Protein AF-A0A673IHE5-F1 (afdb_monomer_lite)

InterPro domains:
  IPR050757 Collagen-modifying Glycosyltransferase 25 [PTHR10730] (63-164)
  IPR057589 PLOD1-3-like, GT domain [PF25342] (32-164)

Structure (mmCIF, N/CA/C/O backbone):
data_AF-A0A673IHE5-F1
#
_entry.id   AF-A0A673IHE5-F1
#
loop_
_atom_site.group_PDB
_atom_site.id
_atom_site.type_symbol
_atom_site.label_atom_id
_atom_site.label_alt_id
_atom_site.label_comp_id
_atom_site.label_asym_id
_atom_site.label_entity_id
_atom_site.label_seq_id
_atom_site.pdbx_PDB_ins_code
_atom_site.Cartn_x
_atom_site.Cartn_y
_atom_site.Cartn_z
_atom_site.occupancy
_atom_site.B_iso_or_equiv
_atom_site.auth_seq_id
_atom_site.auth_comp_id
_atom_site.auth_asym_id
_atom_site.auth_atom_id
_atom_site.pdbx_PDB_model_num
ATOM 1 N N . MET A 1 1 ? -56.463 -24.033 9.381 1.00 49.97 1 MET A N 1
ATOM 2 C CA . MET A 1 1 ? -55.101 -24.497 9.048 1.00 49.97 1 MET A CA 1
ATOM 3 C C . MET A 1 1 ? -54.270 -23.258 8.805 1.00 49.97 1 MET A C 1
ATOM 5 O O . MET A 1 1 ? -54.412 -22.644 7.757 1.00 49.97 1 MET A O 1
ATOM 9 N N . GLU A 1 2 ? -53.521 -22.816 9.809 1.00 57.91 2 GLU A N 1
ATOM 10 C CA . GLU A 1 2 ? -52.643 -21.655 9.659 1.00 57.91 2 GLU A CA 1
ATOM 11 C C . GLU A 1 2 ? -51.444 -22.048 8.798 1.00 57.91 2 GLU A C 1
ATOM 13 O O . GLU A 1 2 ? -50.848 -23.104 9.009 1.00 57.91 2 GLU A O 1
ATOM 18 N N . HIS A 1 3 ? -51.146 -21.250 7.771 1.00 62.56 3 HIS A N 1
ATOM 19 C CA . HIS A 1 3 ? -50.097 -21.559 6.807 1.00 62.56 3 HIS A CA 1
ATOM 20 C C . HIS A 1 3 ? -48.713 -21.320 7.441 1.00 62.56 3 HIS A C 1
ATOM 22 O O . HIS A 1 3 ? -48.328 -20.163 7.630 1.00 62.56 3 HIS A O 1
ATOM 28 N N . PRO A 1 4 ? -47.920 -22.376 7.711 1.00 68.94 4 PRO A N 1
ATOM 29 C CA . PRO A 1 4 ? -46.638 -22.257 8.417 1.00 68.94 4 PRO A CA 1
ATOM 30 C C . PRO A 1 4 ? -45.617 -21.381 7.672 1.00 68.94 4 PRO A C 1
ATOM 32 O O . PRO A 1 4 ? -44.725 -20.798 8.281 1.00 68.94 4 PRO A O 1
ATOM 35 N N . TRP A 1 5 ? -45.780 -21.216 6.358 1.00 62.69 5 TRP A N 1
ATOM 36 C CA . TRP A 1 5 ? -44.930 -20.393 5.496 1.00 62.69 5 TRP A CA 1
ATOM 37 C C . TRP A 1 5 ? -44.886 -18.910 5.888 1.00 62.69 5 TRP A C 1
ATOM 39 O O . TRP A 1 5 ? -43.821 -18.300 5.815 1.00 62.69 5 TRP A O 1
ATOM 49 N N . CYS A 1 6 ? -45.999 -18.335 6.358 1.00 69.31 6 CYS A N 1
ATOM 50 C CA . CYS A 1 6 ? -46.023 -16.942 6.816 1.00 69.31 6 CYS A CA 1
ATOM 51 C C . CYS A 1 6 ? -45.184 -16.747 8.085 1.00 69.31 6 CYS A C 1
ATOM 53 O O . CYS A 1 6 ? -44.519 -15.725 8.231 1.00 69.31 6 CYS A O 1
ATOM 55 N N . PHE A 1 7 ? -45.160 -17.747 8.969 1.00 74.56 7 PHE A N 1
ATOM 56 C CA . PHE A 1 7 ? -44.382 -17.710 10.204 1.00 74.56 7 PHE A CA 1
ATOM 57 C C . PHE A 1 7 ? -42.872 -17.791 9.924 1.00 74.56 7 PHE A C 1
ATOM 59 O O . PHE A 1 7 ? -42.100 -16.995 10.454 1.00 74.56 7 PHE A O 1
ATOM 66 N N . TYR A 1 8 ? -42.446 -18.673 9.012 1.00 76.00 8 TYR A N 1
ATOM 67 C CA . TYR A 1 8 ? -41.040 -18.760 8.593 1.00 76.00 8 TYR A CA 1
ATOM 68 C C . TYR A 1 8 ? -40.560 -17.507 7.849 1.00 76.00 8 TYR A C 1
ATOM 70 O O . TYR A 1 8 ? -39.446 -17.042 8.092 1.00 76.00 8 TYR A O 1
ATOM 78 N N . ALA A 1 9 ? -41.397 -16.927 6.983 1.00 76.81 9 ALA A N 1
ATOM 79 C CA . ALA A 1 9 ? -41.071 -15.685 6.283 1.00 76.81 9 ALA A CA 1
ATOM 80 C C . ALA A 1 9 ? -40.894 -14.507 7.257 1.00 76.81 9 ALA A C 1
ATOM 82 O O . ALA A 1 9 ? -39.957 -13.722 7.099 1.00 76.81 9 ALA A O 1
ATOM 83 N N . LEU A 1 10 ? -41.742 -14.424 8.292 1.00 80.50 10 LEU A N 1
ATOM 84 C CA . LEU A 1 10 ? -41.657 -13.414 9.348 1.00 80.50 10 LEU A CA 1
ATOM 85 C C . LEU A 1 10 ? -40.380 -13.575 10.189 1.00 80.50 10 LEU A C 1
ATOM 87 O O . LEU A 1 10 ? -39.699 -12.593 10.473 1.00 80.50 10 LEU A O 1
ATOM 91 N N . ILE A 1 11 ? -40.013 -14.811 10.544 1.00 82.81 11 ILE A N 1
ATOM 92 C CA . ILE A 1 11 ? -38.771 -15.093 11.282 1.00 82.81 11 ILE A CA 1
ATOM 93 C C . ILE A 1 11 ? -37.542 -14.701 10.455 1.00 82.81 11 ILE A C 1
ATOM 95 O O . ILE A 1 11 ? -36.637 -14.061 10.984 1.00 82.81 11 ILE A O 1
ATOM 99 N N . LEU A 1 12 ? -37.508 -15.032 9.160 1.00 79.06 12 LEU A N 1
ATOM 100 C CA . LEU A 1 12 ? -36.389 -14.676 8.281 1.00 79.06 12 LEU A CA 1
ATOM 101 C C . LEU A 1 12 ? -36.244 -13.158 8.110 1.00 79.06 12 LEU A C 1
ATOM 103 O O . LEU A 1 12 ? -35.129 -12.638 8.174 1.00 79.06 12 LEU A O 1
ATOM 107 N N . THR A 1 13 ? -37.357 -12.434 7.951 1.00 79.44 13 THR A N 1
ATOM 108 C CA . THR A 1 13 ? -37.328 -10.964 7.880 1.00 79.44 13 THR A CA 1
ATOM 109 C C . THR A 1 13 ? -36.878 -10.354 9.202 1.00 79.44 13 THR A C 1
ATOM 111 O O . THR A 1 13 ? -35.971 -9.525 9.192 1.00 79.44 13 THR A O 1
ATOM 114 N N . LEU A 1 14 ? -37.395 -10.817 10.343 1.00 79.00 14 LEU A N 1
ATOM 115 C CA . LEU A 1 14 ? -36.945 -10.371 11.666 1.00 79.00 14 LEU A CA 1
ATOM 116 C C . LEU A 1 14 ? -35.451 -10.644 11.891 1.00 79.00 14 LEU A C 1
ATOM 118 O O . LEU A 1 14 ? -34.737 -9.750 12.338 1.00 79.00 14 LEU A O 1
ATOM 122 N N . MET A 1 15 ? -34.944 -11.823 11.517 1.00 78.25 15 MET A N 1
ATOM 123 C CA . MET A 1 15 ? -33.514 -12.137 11.610 1.00 78.25 15 MET A CA 1
ATOM 124 C C . MET A 1 15 ? -32.659 -11.223 10.727 1.00 78.25 15 MET A C 1
ATOM 126 O O . MET A 1 15 ? -31.603 -10.772 11.172 1.00 78.25 15 MET A O 1
ATOM 130 N N . SER A 1 16 ? -33.113 -10.914 9.508 1.00 72.31 16 SER A N 1
ATOM 131 C CA . SER A 1 16 ? -32.411 -9.990 8.608 1.00 72.31 16 SER A CA 1
ATOM 132 C C . SER A 1 16 ? -32.415 -8.549 9.129 1.00 72.31 16 SER A C 1
ATOM 134 O O . SER A 1 16 ? -31.377 -7.891 9.095 1.00 72.31 16 SER A O 1
ATOM 136 N N . CYS A 1 17 ? -33.529 -8.090 9.708 1.00 70.56 17 CYS A N 1
ATOM 137 C CA . CYS A 1 17 ? -33.632 -6.782 10.348 1.00 70.56 17 CYS A CA 1
ATOM 138 C C . CYS A 1 17 ? -32.714 -6.691 11.569 1.00 70.56 17 CYS A C 1
ATOM 140 O O . CYS A 1 17 ? -32.004 -5.705 11.715 1.00 70.56 17 CYS A O 1
ATOM 142 N N . VAL A 1 18 ? -32.654 -7.734 12.403 1.00 75.12 18 VAL A N 1
ATOM 143 C CA . VAL A 1 18 ? -31.748 -7.788 13.562 1.00 75.12 18 VAL A CA 1
ATOM 144 C C . VAL A 1 18 ? -30.281 -7.774 13.121 1.00 75.12 18 VAL A C 1
ATOM 146 O O . VAL A 1 18 ? -29.489 -7.029 13.693 1.00 75.12 18 VAL A O 1
ATOM 149 N N . HIS A 1 19 ? -29.909 -8.520 12.073 1.00 62.56 19 HIS A N 1
ATOM 150 C CA . HIS A 1 19 ? -28.549 -8.475 11.516 1.00 62.56 19 HIS A CA 1
ATOM 151 C C . HIS A 1 19 ? -28.208 -7.100 10.930 1.00 62.56 19 HIS A C 1
ATOM 153 O O . HIS A 1 19 ? -27.089 -6.616 11.108 1.00 62.56 19 HIS A O 1
ATOM 159 N N . TYR A 1 20 ? -29.163 -6.457 10.256 1.00 65.44 20 TYR A N 1
ATOM 160 C CA . TYR A 1 20 ? -28.995 -5.119 9.699 1.00 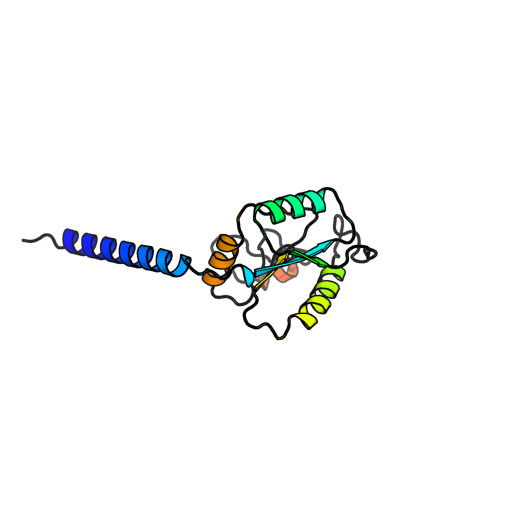65.44 20 TYR A CA 1
ATOM 161 C C . TYR A 1 20 ? -28.857 -4.062 10.804 1.00 65.44 20 TYR A C 1
ATOM 163 O O . TYR A 1 20 ? -27.909 -3.280 10.783 1.00 65.44 20 TYR A O 1
ATOM 171 N N . SER A 1 21 ? -29.706 -4.096 11.832 1.00 63.72 21 SER A N 1
ATOM 172 C CA . SER A 1 21 ? -29.608 -3.218 13.003 1.00 63.72 21 SER A CA 1
ATOM 173 C C . SER A 1 21 ? -28.293 -3.410 13.763 1.00 63.72 21 SER A C 1
ATOM 175 O O . SER A 1 21 ? -27.618 -2.424 14.042 1.00 63.72 21 SER A O 1
ATOM 177 N N . GLN A 1 22 ? -27.851 -4.654 13.993 1.00 61.25 22 GLN A N 1
ATOM 178 C CA . GLN A 1 22 ? -26.529 -4.930 14.574 1.00 61.25 22 GLN A CA 1
ATOM 179 C C . GLN A 1 22 ? -25.380 -4.443 13.679 1.00 61.25 22 GLN A C 1
ATOM 181 O O . GLN A 1 22 ? -24.332 -4.034 14.175 1.00 61.25 22 GLN A O 1
ATOM 186 N N . SER A 1 23 ? -25.543 -4.482 12.353 1.00 61.56 23 SER A N 1
ATOM 187 C CA . SER A 1 23 ? -24.546 -3.937 11.427 1.00 61.56 23 SER A CA 1
ATOM 188 C C . SER A 1 23 ? -24.454 -2.412 11.496 1.00 61.56 23 SER A C 1
ATOM 190 O O . SER A 1 23 ? -23.344 -1.895 11.439 1.00 61.56 23 SER A O 1
ATOM 192 N N . ILE A 1 24 ? -25.580 -1.716 11.691 1.00 59.97 24 ILE A N 1
ATOM 193 C CA . ILE A 1 24 ? -25.632 -0.259 11.870 1.00 59.97 24 ILE A CA 1
ATOM 194 C C . ILE A 1 24 ? -25.060 0.149 13.231 1.00 59.97 24 ILE A C 1
ATOM 196 O O . ILE A 1 24 ? -24.312 1.120 13.300 1.00 59.97 24 ILE A O 1
ATOM 200 N N . GLU A 1 25 ? -25.361 -0.586 14.305 1.00 59.53 25 GLU A N 1
ATOM 201 C CA . GLU A 1 25 ? -24.808 -0.300 15.637 1.00 59.53 25 GLU A CA 1
ATOM 202 C C . GLU A 1 25 ? -23.292 -0.502 15.696 1.00 59.53 25 GLU A C 1
ATOM 204 O O . GLU A 1 25 ? -22.596 0.344 16.248 1.00 59.53 25 GLU A O 1
ATOM 209 N N . ARG A 1 26 ? -22.751 -1.539 15.039 1.00 58.47 26 ARG A N 1
ATOM 210 C CA . ARG A 1 26 ? -21.292 -1.695 14.881 1.00 58.47 26 ARG A CA 1
ATOM 211 C C . ARG A 1 26 ? -20.637 -0.563 14.084 1.00 58.47 26 ARG A C 1
ATOM 213 O O . ARG A 1 26 ? -19.428 -0.395 14.175 1.00 58.47 26 ARG A O 1
ATOM 220 N N . ASN A 1 27 ? -21.405 0.177 13.285 1.00 55.44 27 ASN A N 1
ATOM 221 C CA . ASN A 1 27 ? -20.878 1.183 12.368 1.00 55.44 27 ASN A CA 1
ATOM 222 C C . ASN A 1 27 ? -20.704 2.570 13.003 1.00 55.44 27 ASN A C 1
ATOM 224 O O . ASN A 1 27 ? -20.209 3.469 12.335 1.00 55.44 27 ASN A O 1
ATOM 228 N N . LYS A 1 28 ? -21.126 2.780 14.257 1.00 57.25 28 LYS A N 1
ATOM 229 C CA . LYS A 1 28 ? -21.085 4.117 14.871 1.00 57.25 28 LYS A CA 1
ATOM 230 C C . LYS A 1 28 ? -19.721 4.537 15.421 1.00 57.25 28 LYS A C 1
ATOM 232 O O . LYS A 1 28 ? -19.505 5.736 15.520 1.00 57.25 28 LYS A O 1
ATOM 237 N N . ASP A 1 29 ? -18.802 3.602 15.663 1.00 70.00 29 ASP A N 1
ATOM 238 C CA . ASP A 1 29 ? -17.503 3.889 16.289 1.00 70.00 29 ASP A CA 1
ATOM 239 C C . ASP A 1 29 ? -16.354 3.104 15.626 1.00 70.00 29 ASP A C 1
ATOM 241 O O . ASP A 1 29 ? -15.594 2.412 16.300 1.00 70.00 29 ASP A O 1
ATOM 245 N N . ILE A 1 30 ? -16.230 3.139 14.292 1.00 78.94 30 ILE A N 1
ATOM 246 C CA . ILE A 1 30 ? -15.034 2.585 13.633 1.00 78.94 30 ILE A CA 1
ATOM 247 C C . ILE A 1 30 ? -13.883 3.578 13.855 1.00 78.94 30 ILE A C 1
ATOM 249 O O . ILE A 1 30 ? -13.954 4.684 13.310 1.00 78.94 30 ILE A O 1
ATOM 253 N N . PRO A 1 31 ? -12.826 3.222 14.615 1.00 85.50 31 PRO A N 1
ATOM 254 C CA . PRO A 1 31 ? -11.798 4.171 15.026 1.00 85.50 31 PRO A CA 1
ATOM 255 C C . PRO A 1 31 ? -10.824 4.429 13.872 1.00 85.50 31 PRO A C 1
ATOM 257 O O . PRO A 1 31 ? -9.710 3.917 13.848 1.00 85.50 31 PRO A O 1
ATOM 260 N N . THR A 1 32 ? -11.255 5.166 12.846 1.00 88.81 32 THR A N 1
ATOM 261 C CA . THR A 1 32 ? -10.460 5.423 11.629 1.00 88.81 32 THR A CA 1
ATOM 262 C C . THR A 1 32 ? -9.116 6.106 11.901 1.00 88.81 32 THR A C 1
ATOM 264 O O . THR A 1 32 ? -8.205 5.995 11.087 1.00 88.81 32 THR A O 1
ATOM 267 N N . GLU A 1 33 ? -8.944 6.738 13.062 1.00 91.38 33 GLU A N 1
ATOM 268 C CA . GLU A 1 33 ? -7.668 7.238 13.575 1.00 91.38 33 GLU A CA 1
ATOM 269 C C . GLU A 1 33 ? -6.633 6.132 13.851 1.00 91.38 33 GLU A C 1
ATOM 271 O O . GLU A 1 33 ? -5.438 6.412 13.917 1.00 91.38 33 GLU A O 1
ATOM 276 N N . LYS A 1 34 ? -7.081 4.876 13.969 1.00 94.62 34 LYS A N 1
ATOM 277 C CA . LYS A 1 34 ? -6.254 3.666 14.078 1.00 94.62 34 LYS A CA 1
ATOM 278 C C . LYS A 1 34 ? -5.880 3.068 12.722 1.00 94.62 34 LYS A C 1
ATOM 280 O O . LYS A 1 34 ? -5.262 2.010 12.688 1.00 94.62 34 LYS A O 1
ATOM 285 N N . LEU A 1 35 ? -6.221 3.723 11.611 1.00 97.19 35 LEU A N 1
ATOM 286 C CA . LEU A 1 35 ? -5.753 3.351 10.279 1.00 97.19 35 LEU A CA 1
ATOM 287 C C . LEU A 1 35 ? -4.640 4.304 9.827 1.00 97.19 35 LEU A C 1
ATOM 289 O O . LEU A 1 35 ? -4.872 5.495 9.616 1.00 97.19 35 LEU A O 1
ATOM 293 N N . LEU A 1 36 ? -3.441 3.765 9.616 1.00 98.19 36 LEU A N 1
ATOM 294 C CA . LEU A 1 36 ? -2.312 4.488 9.034 1.00 98.19 36 LEU A CA 1
ATOM 295 C C . LEU A 1 36 ? -1.987 3.925 7.652 1.00 98.19 36 LEU A C 1
ATOM 297 O O . LEU A 1 36 ? -1.739 2.731 7.492 1.00 98.19 36 LEU A O 1
ATOM 301 N N . VAL A 1 37 ? -1.931 4.804 6.656 1.00 98.69 37 VAL A N 1
ATOM 302 C CA . VAL A 1 37 ? -1.454 4.455 5.320 1.00 98.69 37 VAL A CA 1
ATOM 303 C C . VAL A 1 37 ? 0.052 4.661 5.263 1.00 98.69 37 VAL A C 1
ATOM 305 O O . VAL A 1 37 ? 0.547 5.759 5.520 1.00 98.69 37 VAL A O 1
ATOM 308 N N . LEU A 1 38 ? 0.782 3.617 4.884 1.00 98.81 38 LEU A N 1
ATOM 309 C CA . LEU A 1 38 ? 2.196 3.695 4.544 1.00 98.81 38 LEU A CA 1
ATOM 310 C C . LEU A 1 38 ? 2.359 3.564 3.036 1.00 98.81 38 LEU A C 1
ATOM 312 O O . LEU A 1 38 ? 1.782 2.686 2.400 1.00 98.81 38 LEU A O 1
ATOM 316 N N . THR A 1 39 ? 3.184 4.427 2.463 1.00 98.81 39 THR A N 1
ATOM 317 C CA . THR A 1 39 ? 3.535 4.357 1.048 1.00 98.81 39 THR A CA 1
ATOM 318 C C . THR A 1 39 ? 4.995 4.728 0.849 1.00 98.81 39 THR A C 1
ATOM 320 O O . THR A 1 39 ? 5.592 5.389 1.698 1.00 98.81 39 THR A O 1
ATOM 323 N N . VAL A 1 40 ? 5.583 4.318 -0.270 1.00 98.69 40 VAL A N 1
ATOM 324 C CA . VAL A 1 40 ? 6.945 4.706 -0.648 1.00 98.69 40 VAL A CA 1
ATOM 325 C C . VAL A 1 40 ? 6.875 5.629 -1.854 1.00 98.69 40 VAL A C 1
ATOM 327 O O . VAL A 1 40 ? 6.220 5.310 -2.845 1.00 98.69 40 VAL A O 1
ATOM 330 N N . ALA A 1 41 ? 7.580 6.752 -1.772 1.00 98.62 41 ALA A N 1
ATOM 331 C CA . ALA A 1 41 ? 7.826 7.657 -2.885 1.00 98.62 41 ALA A CA 1
ATOM 332 C C . ALA A 1 41 ? 9.194 8.302 -2.675 1.00 98.62 41 ALA A C 1
ATOM 334 O O . ALA A 1 41 ? 9.435 8.876 -1.620 1.00 98.62 41 ALA A O 1
ATOM 335 N N . THR A 1 42 ? 10.081 8.213 -3.665 1.00 98.50 42 THR A N 1
ATOM 336 C CA . THR A 1 42 ? 11.409 8.852 -3.611 1.00 98.50 42 THR A CA 1
ATOM 337 C C . THR A 1 42 ? 11.408 10.265 -4.182 1.00 98.50 42 THR A C 1
ATOM 339 O O . THR A 1 42 ? 12.259 11.081 -3.842 1.00 98.50 42 THR A O 1
ATOM 342 N N . GLN A 1 43 ? 10.431 10.558 -5.037 1.00 98.06 43 GLN A N 1
ATOM 343 C CA . GLN A 1 43 ? 10.209 11.845 -5.690 1.00 98.06 43 GLN A CA 1
ATOM 344 C C . GLN A 1 43 ? 8.714 12.172 -5.758 1.00 98.06 43 GLN A C 1
ATOM 346 O O . GLN A 1 43 ? 7.872 11.265 -5.793 1.00 98.06 43 GLN A O 1
ATOM 351 N N . GLU A 1 44 ? 8.405 13.464 -5.860 1.00 98.38 44 GLU A N 1
ATOM 352 C CA . GLU A 1 44 ? 7.063 13.985 -6.122 1.00 98.38 44 GLU A CA 1
ATOM 353 C C . GLU A 1 44 ? 6.748 13.933 -7.623 1.00 98.38 44 GLU A C 1
ATOM 355 O O . GLU A 1 44 ? 7.002 14.865 -8.380 1.00 98.38 44 GLU A O 1
ATOM 360 N N . THR A 1 45 ? 6.244 12.789 -8.076 1.00 98.56 45 THR A N 1
ATOM 361 C CA . THR A 1 45 ? 5.800 12.600 -9.464 1.00 98.56 45 THR A CA 1
ATOM 362 C C . THR A 1 45 ? 4.338 13.018 -9.636 1.00 98.56 45 THR A C 1
ATOM 364 O O . THR A 1 45 ? 3.577 13.059 -8.669 1.00 98.56 45 THR A O 1
ATOM 367 N N . ASP A 1 46 ? 3.883 13.215 -10.876 1.00 98.62 46 ASP A N 1
ATOM 368 C CA . ASP A 1 46 ? 2.454 13.427 -11.168 1.00 98.62 46 ASP A CA 1
ATOM 369 C C . ASP A 1 46 ? 1.568 12.292 -10.625 1.00 98.62 46 ASP A C 1
ATOM 371 O O . ASP A 1 46 ? 0.444 12.517 -10.169 1.00 98.62 46 ASP A O 1
ATOM 375 N N . GLY A 1 47 ? 2.080 11.057 -10.658 1.00 98.62 47 GLY A N 1
ATOM 376 C CA . GLY A 1 47 ? 1.428 9.887 -10.074 1.00 98.62 47 GLY A CA 1
ATOM 377 C C . GLY A 1 47 ? 1.254 10.020 -8.564 1.00 98.62 47 GLY A C 1
ATOM 378 O O . GLY A 1 47 ? 0.139 9.899 -8.060 1.00 98.62 47 GLY A O 1
ATOM 379 N N . PHE A 1 48 ? 2.333 10.378 -7.865 1.00 98.75 48 PHE A N 1
ATOM 380 C CA . PHE A 1 48 ? 2.312 10.640 -6.428 1.00 98.75 48 PHE A CA 1
ATOM 381 C C . PHE A 1 48 ? 1.377 11.795 -6.051 1.00 98.75 48 PHE A C 1
ATOM 383 O O . PHE A 1 48 ? 0.605 11.679 -5.099 1.00 98.75 48 PHE A O 1
ATOM 390 N N . HIS A 1 49 ? 1.386 12.896 -6.807 1.00 98.81 49 HIS A N 1
ATOM 391 C CA . HIS A 1 49 ? 0.462 14.003 -6.565 1.00 98.81 49 HIS A CA 1
ATOM 392 C C . HIS A 1 49 ? -0.995 13.561 -6.710 1.00 98.81 49 HIS A C 1
ATOM 394 O O . HIS A 1 49 ? -1.819 13.905 -5.864 1.00 98.81 49 HIS A O 1
ATOM 400 N N . ARG A 1 50 ? -1.319 12.756 -7.728 1.00 98.81 50 ARG A N 1
ATOM 401 C CA . ARG A 1 50 ? -2.666 12.196 -7.910 1.00 98.81 50 ARG A CA 1
ATOM 402 C C . ARG A 1 50 ? -3.060 11.265 -6.757 1.00 98.81 50 ARG A C 1
ATOM 404 O O . ARG A 1 50 ? -4.187 11.351 -6.267 1.00 98.81 50 ARG A O 1
ATOM 411 N N . PHE A 1 51 ? -2.135 10.432 -6.283 1.00 98.88 51 PHE A N 1
ATOM 412 C CA . PHE A 1 51 ? -2.328 9.612 -5.087 1.00 98.88 51 PHE A CA 1
ATOM 413 C C . PHE A 1 51 ? -2.650 10.480 -3.861 1.00 98.88 51 PHE A C 1
ATOM 415 O O . PHE A 1 51 ? -3.719 10.313 -3.268 1.00 98.88 51 PHE A O 1
ATOM 422 N N . MET A 1 52 ? -1.804 11.466 -3.537 1.00 98.88 52 MET A N 1
ATOM 423 C CA . MET A 1 52 ? -2.001 12.351 -2.381 1.00 98.88 52 MET A CA 1
ATOM 424 C C . MET A 1 52 ? -3.288 13.174 -2.489 1.00 98.88 52 MET A C 1
ATOM 426 O O . MET A 1 52 ? -3.981 13.351 -1.492 1.00 98.88 52 MET A O 1
ATOM 430 N N . GLN A 1 53 ? -3.660 13.636 -3.687 1.00 98.88 53 GLN A N 1
ATOM 431 C CA . GLN A 1 53 ? -4.938 14.317 -3.919 1.00 98.88 53 GLN A CA 1
ATOM 432 C C . GLN A 1 53 ? -6.129 13.424 -3.546 1.00 98.88 53 GLN A C 1
ATOM 434 O O . GLN A 1 53 ? -7.012 13.863 -2.809 1.00 98.88 53 GLN A O 1
ATOM 439 N N . SER A 1 54 ? -6.137 12.164 -3.997 1.00 98.81 54 SER A N 1
ATOM 440 C CA . SER A 1 54 ? -7.203 11.213 -3.651 1.00 98.81 54 SER A CA 1
ATOM 441 C C . SER A 1 54 ? -7.211 10.856 -2.158 1.00 98.81 54 SER A C 1
ATOM 443 O O . SER A 1 54 ? -8.275 10.811 -1.540 1.00 98.81 54 SER A O 1
ATOM 445 N N . ALA A 1 55 ? -6.035 10.683 -1.546 1.00 98.69 55 ALA A N 1
ATOM 446 C CA . ALA A 1 55 ? -5.902 10.396 -0.121 1.00 98.69 55 ALA A CA 1
ATOM 447 C C . ALA A 1 55 ? -6.433 11.553 0.743 1.00 98.69 55 ALA A C 1
ATOM 449 O O . ALA A 1 55 ? -7.212 11.332 1.671 1.00 98.69 55 ALA A O 1
ATOM 450 N N . ASN A 1 56 ? -6.074 12.790 0.390 1.00 98.56 56 ASN A N 1
ATOM 451 C CA . ASN A 1 56 ? -6.520 14.002 1.076 1.00 98.56 56 ASN A CA 1
ATOM 452 C C . ASN A 1 56 ? -8.029 14.221 0.927 1.00 98.56 56 ASN A C 1
ATOM 454 O O . ASN A 1 56 ? -8.683 14.610 1.893 1.00 98.56 56 ASN A O 1
ATOM 458 N N . TYR A 1 57 ? -8.596 13.934 -0.251 1.00 98.56 57 TYR A N 1
ATOM 459 C CA . TYR A 1 57 ? -10.041 14.017 -0.483 1.00 98.56 57 TYR A CA 1
ATOM 460 C C . TYR A 1 57 ? -10.830 13.145 0.507 1.00 98.56 57 TYR A C 1
ATOM 462 O O . TYR A 1 57 ? -11.800 13.607 1.109 1.00 98.56 57 TYR A O 1
ATOM 470 N N . PHE A 1 58 ? -10.372 11.910 0.733 1.00 98.00 58 PHE A N 1
ATOM 471 C CA . PHE A 1 58 ? -10.979 10.971 1.681 1.00 98.00 58 PHE A CA 1
ATOM 472 C C . PHE A 1 58 ? -10.476 11.109 3.126 1.00 98.00 58 PHE A C 1
ATOM 474 O O . PHE A 1 58 ? -10.963 10.395 4.001 1.00 98.00 58 PHE A O 1
ATOM 481 N N . LYS A 1 59 ? -9.550 12.042 3.388 1.00 97.38 59 LYS A N 1
ATOM 482 C CA . LYS A 1 59 ? -8.957 12.315 4.707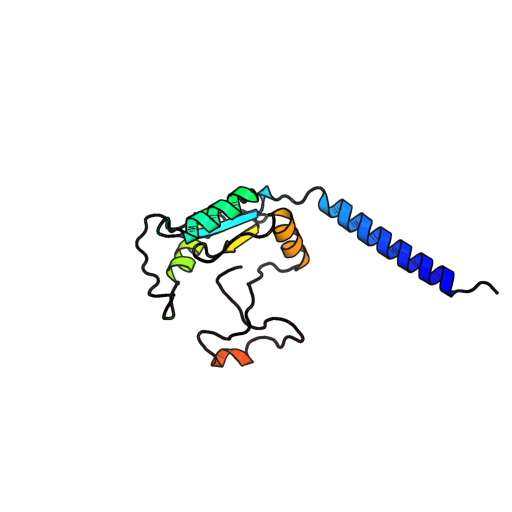 1.00 97.38 59 LYS A CA 1
ATOM 483 C C . LYS A 1 59 ? -8.186 11.125 5.300 1.00 97.38 59 LYS A C 1
ATOM 485 O O . LYS A 1 59 ? -8.288 10.852 6.493 1.00 97.38 59 LYS A O 1
ATOM 490 N N . TYR A 1 60 ? -7.405 10.422 4.481 1.00 98.19 60 TYR A N 1
ATOM 491 C CA . TYR A 1 60 ? -6.475 9.404 4.976 1.00 98.19 60 TYR A CA 1
ATOM 492 C C . TYR A 1 60 ? -5.294 10.024 5.730 1.00 98.19 60 TYR A C 1
ATOM 494 O O . TYR A 1 60 ? -4.740 11.040 5.312 1.00 98.19 60 TYR A O 1
ATOM 502 N N . ASN A 1 61 ? -4.855 9.356 6.798 1.00 97.75 61 ASN A N 1
ATOM 503 C CA . ASN A 1 61 ? -3.565 9.618 7.428 1.00 97.75 61 ASN A CA 1
ATOM 504 C C . ASN A 1 61 ? -2.471 8.856 6.667 1.00 97.75 61 ASN A C 1
ATOM 506 O O . ASN A 1 61 ? -2.415 7.628 6.740 1.00 97.75 61 ASN A O 1
ATOM 510 N N . VAL A 1 62 ? -1.630 9.573 5.918 1.00 98.62 62 VAL A N 1
ATOM 511 C CA . VAL A 1 62 ? -0.585 8.986 5.068 1.00 98.62 62 VAL A CA 1
ATOM 512 C C . VAL A 1 62 ? 0.799 9.360 5.588 1.00 98.62 62 VAL A C 1
ATOM 514 O O . VAL A 1 62 ? 1.126 10.539 5.707 1.00 98.62 62 VAL A O 1
ATOM 517 N N . LYS A 1 63 ? 1.651 8.356 5.808 1.00 98.62 63 LYS A N 1
ATOM 518 C CA . LYS A 1 63 ? 3.090 8.526 6.033 1.00 98.62 63 LYS A CA 1
ATOM 519 C C . LYS A 1 63 ? 3.857 8.038 4.806 1.00 98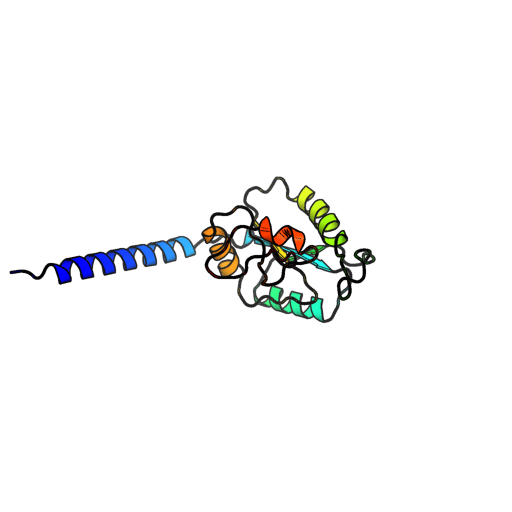.62 63 LYS A C 1
ATOM 521 O O . LYS A 1 63 ? 3.823 6.860 4.449 1.00 98.62 63 LYS A O 1
ATOM 526 N N . VAL A 1 64 ? 4.561 8.972 4.174 1.00 98.75 64 VAL A N 1
ATOM 527 C CA . VAL A 1 64 ? 5.386 8.725 2.988 1.00 98.75 64 VAL A CA 1
ATOM 528 C C . VAL A 1 64 ? 6.800 8.358 3.425 1.00 98.75 64 VAL A C 1
ATOM 530 O O . VAL A 1 64 ? 7.408 9.053 4.238 1.00 98.75 64 VAL A O 1
ATOM 533 N N . LEU A 1 65 ? 7.319 7.257 2.894 1.00 98.81 65 LEU A N 1
ATOM 534 C CA . LEU A 1 65 ? 8.641 6.725 3.199 1.00 98.81 65 LEU A CA 1
ATOM 535 C C . LEU A 1 65 ? 9.599 6.972 2.029 1.00 98.81 65 LEU A C 1
ATOM 537 O O . LEU A 1 65 ? 9.226 6.794 0.868 1.00 98.81 65 LEU A O 1
ATOM 541 N N . GLY A 1 66 ? 10.846 7.326 2.344 1.00 98.44 66 GLY A N 1
ATOM 542 C CA . GLY A 1 66 ? 11.929 7.455 1.367 1.00 98.44 66 GLY A CA 1
ATOM 543 C C . GLY A 1 66 ? 11.909 8.721 0.508 1.00 98.44 66 GLY A C 1
ATOM 544 O O . GLY A 1 66 ? 12.660 8.780 -0.462 1.00 98.44 66 GLY A O 1
ATOM 545 N N . MET A 1 67 ? 11.088 9.729 0.829 1.00 98.62 67 MET A N 1
ATOM 546 C CA . MET A 1 67 ? 11.041 10.981 0.061 1.00 98.62 67 MET A CA 1
ATOM 547 C C . MET A 1 67 ? 12.409 11.671 0.053 1.00 98.62 67 MET A C 1
ATOM 549 O O . MET A 1 67 ? 12.994 11.909 1.108 1.00 98.62 67 MET A O 1
ATOM 553 N N . GLY A 1 68 ? 12.916 11.985 -1.141 1.00 98.31 68 GLY A N 1
ATOM 554 C CA . GLY A 1 68 ? 14.249 12.554 -1.347 1.00 98.31 68 GLY A CA 1
ATOM 555 C C . GLY A 1 68 ? 15.396 11.535 -1.334 1.00 98.31 68 GLY A C 1
ATOM 556 O O . GLY A 1 68 ? 16.528 11.909 -1.640 1.00 98.31 68 GLY A O 1
ATOM 557 N N . GLU A 1 69 ? 15.144 10.258 -1.022 1.00 98.31 69 GLU A N 1
ATOM 558 C CA . GLU A 1 69 ? 16.154 9.205 -1.167 1.00 98.31 69 GLU A CA 1
ATOM 559 C C . GLU A 1 69 ? 16.351 8.815 -2.636 1.00 98.31 69 GLU A C 1
ATOM 561 O O . GLU A 1 69 ? 15.422 8.794 -3.440 1.00 98.31 69 GLU A O 1
ATOM 566 N N . GLU A 1 70 ? 17.567 8.405 -2.988 1.00 98.06 70 GLU A N 1
ATOM 567 C CA . GLU A 1 70 ? 17.827 7.786 -4.286 1.00 98.06 70 GLU A CA 1
ATOM 568 C C . GLU A 1 70 ? 17.087 6.440 -4.410 1.00 98.06 70 GLU A C 1
ATOM 570 O O . GLU A 1 70 ? 17.136 5.585 -3.515 1.00 98.06 70 GLU A O 1
ATOM 575 N N . TRP A 1 71 ? 16.440 6.215 -5.557 1.00 98.06 71 TRP A N 1
ATOM 576 C CA . TRP A 1 71 ? 15.838 4.923 -5.869 1.00 98.06 71 TRP A CA 1
ATOM 577 C C . TRP A 1 71 ? 16.895 3.897 -6.301 1.00 98.06 71 TRP A C 1
ATOM 579 O O . TRP A 1 71 ? 17.514 4.012 -7.355 1.00 98.06 71 TRP A O 1
ATOM 589 N N . LYS A 1 72 ? 17.036 2.841 -5.501 1.00 97.62 72 LYS A N 1
ATOM 590 C CA . LYS A 1 72 ? 17.922 1.681 -5.690 1.00 97.62 72 LYS A CA 1
ATOM 591 C C . LYS A 1 72 ? 17.147 0.372 -5.862 1.00 97.62 72 LYS A C 1
ATOM 593 O O . LYS A 1 72 ? 17.720 -0.709 -5.782 1.00 97.62 72 LYS A O 1
ATOM 598 N N . GLY A 1 73 ? 15.834 0.447 -6.081 1.00 96.31 73 GLY A N 1
ATOM 599 C CA . GLY A 1 73 ? 14.972 -0.723 -6.248 1.00 96.31 73 GLY A CA 1
ATOM 600 C C . GLY A 1 73 ? 14.959 -1.331 -7.657 1.00 96.31 73 GLY A C 1
ATOM 601 O O . GLY A 1 73 ? 14.210 -2.279 -7.868 1.00 96.31 73 GLY A O 1
ATOM 602 N N . GLY A 1 74 ? 15.759 -0.822 -8.601 1.00 95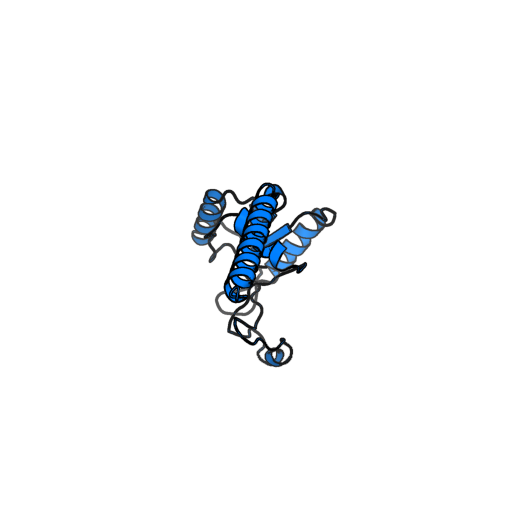.81 74 GLY A N 1
ATOM 603 C CA . GLY A 1 74 ? 15.832 -1.315 -9.986 1.00 95.81 74 GLY A CA 1
ATOM 604 C C . GLY A 1 74 ? 14.737 -0.765 -10.914 1.00 95.81 74 GLY A C 1
ATOM 605 O O . GLY A 1 74 ? 13.915 0.055 -10.505 1.00 95.81 74 GLY A O 1
ATOM 606 N N . ASP A 1 75 ? 14.724 -1.206 -12.175 1.00 94.06 75 ASP A N 1
ATOM 607 C CA . ASP A 1 75 ? 13.720 -0.802 -13.177 1.00 94.06 75 ASP A CA 1
ATOM 608 C C . ASP A 1 75 ? 12.457 -1.673 -13.051 1.00 94.06 75 ASP A C 1
ATOM 610 O O . ASP A 1 75 ? 12.267 -2.655 -13.775 1.00 94.06 75 ASP A O 1
ATOM 614 N N . VAL A 1 76 ? 11.608 -1.326 -12.078 1.00 91.38 76 VAL A N 1
ATOM 615 C CA . VAL A 1 76 ? 10.381 -2.072 -11.734 1.00 91.38 76 VAL A CA 1
ATOM 616 C C . VAL A 1 76 ? 9.324 -2.060 -12.839 1.00 91.38 76 VAL A C 1
ATOM 618 O O . VAL A 1 76 ? 8.465 -2.934 -12.864 1.00 91.38 76 VAL A O 1
ATOM 621 N N . GLY A 1 77 ? 9.394 -1.111 -13.778 1.00 88.25 77 GLY A N 1
ATOM 622 C CA . GLY A 1 77 ? 8.500 -1.074 -14.938 1.00 88.25 77 GLY A CA 1
ATOM 623 C C . GLY A 1 77 ? 8.869 -2.096 -16.017 1.00 88.25 77 GLY A C 1
ATOM 624 O O . GLY A 1 77 ? 8.066 -2.367 -16.908 1.00 88.25 77 GLY A O 1
ATOM 625 N N . ARG A 1 78 ? 10.083 -2.659 -15.958 1.00 91.12 78 ARG A N 1
ATOM 626 C CA . ARG A 1 78 ? 10.613 -3.582 -16.975 1.00 91.12 78 ARG A CA 1
ATOM 627 C C . ARG A 1 78 ? 11.089 -4.921 -16.425 1.00 91.12 78 ARG A C 1
ATOM 629 O O . ARG A 1 78 ? 11.330 -5.841 -17.203 1.00 91.12 78 ARG A O 1
ATOM 636 N N . SER A 1 79 ? 11.282 -5.035 -15.115 1.00 94.94 79 SER A N 1
ATOM 637 C CA . SER A 1 79 ? 11.937 -6.186 -14.495 1.00 94.94 79 SER A CA 1
ATOM 638 C C . SER A 1 79 ? 11.559 -6.350 -13.021 1.00 94.94 79 SER A C 1
ATOM 640 O O . SER A 1 79 ? 10.808 -5.557 -12.457 1.00 94.94 79 SER A O 1
ATOM 642 N N . ILE A 1 80 ? 12.082 -7.405 -12.393 1.00 96.00 80 ILE A N 1
ATOM 643 C CA . ILE A 1 80 ? 11.924 -7.639 -10.956 1.00 96.00 80 ILE A CA 1
ATOM 644 C C . ILE A 1 80 ? 12.682 -6.572 -10.163 1.00 96.00 80 ILE A C 1
ATOM 646 O O . ILE A 1 80 ? 13.807 -6.217 -10.504 1.00 96.00 80 ILE A O 1
ATOM 650 N N . GLY A 1 81 ? 12.090 -6.100 -9.067 1.00 96.88 81 GLY A N 1
ATOM 651 C CA . GLY A 1 81 ? 12.715 -5.106 -8.206 1.00 96.88 81 GLY A CA 1
ATOM 652 C C . GLY A 1 81 ? 11.825 -4.696 -7.040 1.00 96.88 81 GLY A C 1
ATOM 653 O O . GLY A 1 81 ? 10.941 -5.434 -6.615 1.00 96.88 81 GLY A O 1
ATOM 654 N N . GLY A 1 82 ? 12.070 -3.503 -6.507 1.00 97.25 82 GLY A N 1
ATOM 655 C CA . GLY A 1 82 ? 11.241 -2.893 -5.468 1.00 97.25 82 GLY A CA 1
ATOM 656 C C . GLY A 1 82 ? 11.594 -3.287 -4.033 1.00 97.25 82 GLY A C 1
ATOM 657 O O . GLY A 1 82 ? 10.942 -2.813 -3.108 1.00 97.25 82 GLY A O 1
ATOM 658 N N . GLY A 1 83 ? 12.652 -4.077 -3.812 1.00 98.12 83 GLY A N 1
ATOM 659 C CA . GLY A 1 83 ? 13.082 -4.499 -2.470 1.00 98.12 83 GLY A CA 1
ATOM 660 C C . GLY A 1 83 ? 13.402 -3.342 -1.511 1.00 98.12 83 GLY A C 1
ATOM 661 O O . GLY A 1 83 ? 13.226 -3.481 -0.302 1.00 98.12 83 GLY A O 1
ATOM 662 N N . GLN A 1 84 ? 13.779 -2.168 -2.036 1.00 98.44 84 GLN A N 1
ATOM 663 C CA . GLN A 1 84 ? 13.939 -0.950 -1.231 1.00 98.44 84 GLN A CA 1
ATOM 664 C C . GLN A 1 84 ? 12.650 -0.576 -0.486 1.00 98.44 84 GLN A C 1
ATOM 666 O O . GLN A 1 84 ? 12.738 -0.126 0.653 1.00 98.44 84 GLN A O 1
ATOM 671 N N . LYS A 1 85 ? 11.468 -0.819 -1.074 1.00 98.38 85 LYS A N 1
ATOM 672 C CA . LYS A 1 85 ? 10.182 -0.558 -0.412 1.00 98.38 85 LYS A CA 1
ATOM 673 C C . LYS A 1 85 ? 10.038 -1.385 0.861 1.00 98.38 85 LYS A C 1
ATOM 675 O O . LYS A 1 85 ? 9.668 -0.853 1.898 1.00 98.38 85 LYS A O 1
ATOM 680 N N . VAL A 1 86 ? 10.397 -2.668 0.797 1.00 98.25 86 VAL A N 1
ATOM 681 C CA . VAL A 1 86 ? 10.322 -3.588 1.942 1.00 98.25 86 VAL A CA 1
ATOM 682 C C . VAL A 1 86 ? 11.326 -3.202 3.028 1.00 98.25 86 VAL A C 1
ATOM 684 O O . VAL A 1 86 ? 10.988 -3.255 4.206 1.00 98.25 86 VAL A O 1
ATOM 687 N N . ARG A 1 87 ? 12.539 -2.767 2.653 1.00 98.56 87 ARG A N 1
ATOM 688 C CA . ARG A 1 87 ? 13.528 -2.239 3.608 1.00 98.56 87 ARG A CA 1
ATOM 689 C C . ARG A 1 87 ? 12.980 -1.017 4.357 1.00 98.56 87 ARG A C 1
ATOM 691 O O . ARG A 1 87 ? 12.991 -1.016 5.582 1.00 98.56 87 ARG A O 1
ATOM 698 N N . LEU A 1 88 ? 12.470 -0.023 3.626 1.00 98.62 88 LEU A N 1
ATOM 699 C CA . LEU A 1 88 ? 11.898 1.197 4.207 1.00 98.62 88 LEU A CA 1
ATOM 700 C C . LEU A 1 88 ? 10.671 0.898 5.076 1.00 98.62 88 LEU A C 1
ATOM 702 O O . LEU A 1 88 ? 10.522 1.459 6.159 1.00 98.62 88 LEU A O 1
ATOM 706 N N . LEU A 1 89 ? 9.806 -0.014 4.623 1.00 98.31 89 LEU A N 1
ATOM 707 C CA . LEU A 1 89 ? 8.658 -0.465 5.399 1.00 98.31 89 LEU A CA 1
ATOM 708 C C . LEU A 1 89 ? 9.109 -1.133 6.700 1.00 98.31 89 LEU A C 1
ATOM 710 O O . LEU A 1 89 ? 8.593 -0.785 7.754 1.00 98.31 89 LEU A O 1
ATOM 714 N N . LYS A 1 90 ? 10.096 -2.036 6.653 1.00 98.19 90 LYS A N 1
ATOM 715 C CA . LYS A 1 90 ? 10.654 -2.678 7.851 1.00 98.19 90 LYS A CA 1
ATOM 716 C C . LYS A 1 90 ? 11.133 -1.638 8.869 1.00 98.19 90 LYS A C 1
ATOM 718 O O . LYS A 1 90 ? 10.725 -1.709 10.022 1.00 98.19 90 LYS A O 1
ATOM 723 N N . GLU A 1 91 ? 11.938 -0.669 8.438 1.00 98.06 91 GLU A N 1
ATOM 724 C CA . GLU A 1 91 ? 12.445 0.413 9.297 1.00 98.06 91 GLU A CA 1
ATOM 725 C C . GLU A 1 91 ? 11.294 1.237 9.907 1.00 98.06 91 GLU A C 1
ATOM 727 O O . GLU A 1 91 ? 11.292 1.539 11.098 1.00 98.06 91 GLU A O 1
ATOM 732 N N . ALA A 1 92 ? 10.256 1.551 9.124 1.00 97.69 92 ALA A N 1
ATOM 733 C CA . ALA A 1 92 ? 9.079 2.252 9.633 1.00 97.69 92 ALA A CA 1
ATOM 734 C C . ALA A 1 92 ? 8.297 1.424 10.668 1.00 97.69 92 ALA A C 1
ATOM 736 O O . ALA A 1 92 ? 7.801 1.990 11.647 1.00 97.69 92 ALA A O 1
ATOM 737 N N . MET A 1 93 ? 8.194 0.106 10.467 1.00 97.19 93 MET A N 1
ATOM 738 C CA . MET A 1 93 ? 7.472 -0.803 11.362 1.00 97.19 93 MET A CA 1
ATOM 739 C C . MET A 1 93 ? 8.144 -0.960 12.724 1.00 97.19 93 MET A C 1
ATOM 741 O O . MET A 1 93 ? 7.435 -1.140 13.708 1.00 97.19 93 MET A O 1
ATOM 745 N N . GLU A 1 94 ? 9.467 -0.804 12.824 1.00 96.94 94 GLU A N 1
ATOM 746 C CA . GLU A 1 94 ? 10.172 -0.821 14.116 1.00 96.94 94 GLU A CA 1
ATOM 747 C C . GLU A 1 94 ? 9.639 0.264 15.069 1.00 96.94 94 GLU A C 1
ATOM 749 O O . GLU A 1 94 ? 9.430 0.002 16.248 1.00 96.94 94 GLU A O 1
ATOM 754 N N . SER A 1 95 ? 9.311 1.455 14.552 1.00 94.75 95 SER A N 1
ATOM 755 C CA . SER A 1 95 ? 8.720 2.552 15.346 1.00 94.75 95 SER A CA 1
ATOM 756 C C . SER A 1 95 ? 7.242 2.361 15.715 1.00 94.75 95 SER A C 1
ATOM 758 O O . SER A 1 95 ? 6.680 3.155 16.468 1.00 94.75 95 SER A O 1
ATOM 760 N N . LEU A 1 96 ? 6.595 1.340 15.152 1.00 95.56 96 LEU A N 1
ATOM 761 C CA . LEU A 1 96 ? 5.161 1.074 15.284 1.00 95.56 96 LEU A CA 1
ATOM 762 C C . LEU A 1 96 ? 4.888 -0.271 15.979 1.00 95.56 96 LEU A C 1
ATOM 764 O O . LEU A 1 96 ? 3.729 -0.622 16.172 1.00 95.56 96 LEU A O 1
ATOM 768 N N . ALA A 1 97 ? 5.936 -1.004 16.371 1.00 93.19 97 ALA A N 1
ATOM 769 C CA . ALA A 1 97 ? 5.850 -2.378 16.860 1.00 93.19 97 ALA A CA 1
ATOM 770 C C . ALA A 1 97 ? 4.997 -2.542 18.130 1.00 93.19 97 ALA A C 1
ATOM 772 O O . ALA A 1 97 ? 4.339 -3.567 18.283 1.00 93.19 97 ALA A O 1
ATOM 773 N N . ASP A 1 98 ? 4.968 -1.529 19.001 1.00 94.75 98 ASP A N 1
ATOM 774 C CA . ASP A 1 98 ? 4.231 -1.570 20.273 1.00 94.75 98 ASP A CA 1
ATOM 775 C C . ASP A 1 98 ? 2.755 -1.127 20.144 1.00 94.75 98 ASP A C 1
ATOM 777 O O . ASP A 1 98 ? 2.024 -1.088 21.133 1.00 94.75 98 ASP A O 1
ATOM 781 N N . GLN A 1 99 ? 2.293 -0.762 18.940 1.00 95.31 99 GLN A N 1
ATOM 782 C CA . GLN A 1 99 ? 0.924 -0.286 18.698 1.00 95.31 99 GLN A CA 1
ATOM 783 C C . GLN A 1 99 ? 0.016 -1.431 18.231 1.00 95.31 99 GLN A C 1
ATOM 785 O O . GLN A 1 99 ? -0.321 -1.532 17.054 1.00 95.31 99 GLN A O 1
ATOM 790 N N . GLU A 1 100 ? -0.390 -2.300 19.160 1.00 91.06 100 GLU A N 1
ATOM 791 C CA . GLU A 1 100 ? -1.164 -3.517 18.848 1.00 91.06 100 GLU A CA 1
ATOM 792 C C . GLU A 1 100 ? -2.532 -3.260 18.192 1.00 91.06 100 GLU A C 1
ATOM 794 O O . GLU A 1 100 ? -3.056 -4.131 17.497 1.00 91.06 100 GLU A O 1
ATOM 799 N N . ASP A 1 101 ? -3.123 -2.084 18.413 1.00 91.88 101 ASP A N 1
ATOM 800 C CA . ASP A 1 101 ? -4.437 -1.707 17.887 1.00 91.88 101 ASP A CA 1
ATOM 801 C C . ASP A 1 101 ? -4.375 -0.889 16.586 1.00 91.88 101 ASP A C 1
ATOM 803 O O . ASP A 1 101 ? -5.417 -0.529 16.032 1.00 91.88 101 ASP A O 1
ATOM 807 N N . LEU A 1 102 ? -3.168 -0.609 16.085 1.00 96.19 102 LEU A N 1
ATOM 808 C CA . LEU A 1 102 ? -2.956 0.112 14.838 1.00 96.19 102 LEU A CA 1
ATOM 809 C C . LEU A 1 102 ? -3.080 -0.838 13.643 1.00 96.19 102 LEU A C 1
ATOM 811 O O . LEU A 1 102 ? -2.386 -1.849 13.546 1.00 96.19 102 LEU A O 1
ATOM 815 N N . VAL A 1 103 ? -3.916 -0.465 12.678 1.00 96.94 103 VAL A N 1
ATOM 816 C CA . VAL A 1 103 ? -3.981 -1.120 11.373 1.00 96.94 103 VAL A CA 1
ATOM 817 C C . VAL A 1 103 ? -3.193 -0.316 10.354 1.00 96.94 103 VAL A C 1
ATOM 819 O O . VAL A 1 103 ? -3.374 0.891 10.188 1.00 96.94 103 VAL A O 1
ATOM 822 N N . ILE A 1 104 ? -2.306 -1.018 9.658 1.00 98.12 104 ILE A N 1
ATOM 823 C CA . ILE A 1 104 ? -1.462 -0.468 8.607 1.00 98.12 104 ILE A CA 1
ATOM 824 C C . ILE A 1 104 ? -2.031 -0.889 7.261 1.00 98.12 104 ILE A C 1
ATOM 826 O O . ILE A 1 104 ? -2.232 -2.076 7.028 1.00 98.12 104 ILE A O 1
ATOM 830 N N . LEU A 1 105 ? -2.244 0.084 6.379 1.00 98.56 105 LEU A N 1
ATOM 831 C CA . LEU A 1 105 ? -2.472 -0.150 4.958 1.00 98.56 105 LEU A CA 1
ATOM 832 C C . LEU A 1 105 ? -1.203 0.242 4.207 1.00 98.56 105 LEU A C 1
ATOM 834 O O . LEU A 1 105 ? -0.868 1.426 4.141 1.00 98.56 105 LEU A O 1
ATOM 838 N N . PHE A 1 106 ? -0.497 -0.729 3.639 1.00 98.75 106 PHE A N 1
ATOM 839 C CA . PHE A 1 106 ? 0.638 -0.449 2.769 1.00 98.75 106 PHE A CA 1
ATOM 840 C C . PHE A 1 106 ? 0.184 -0.430 1.312 1.00 98.75 106 PHE A C 1
ATOM 842 O O . PHE A 1 106 ? -0.404 -1.399 0.838 1.00 98.75 106 PHE A O 1
ATOM 849 N N . VAL A 1 107 ? 0.476 0.650 0.586 1.00 98.81 107 VAL A N 1
ATOM 850 C CA . VAL A 1 107 ? 0.117 0.798 -0.833 1.00 98.81 107 VAL A CA 1
ATOM 851 C C . VAL A 1 107 ? 1.206 1.506 -1.632 1.00 98.81 107 VAL A C 1
ATOM 853 O O . VAL A 1 107 ? 1.915 2.375 -1.117 1.00 98.81 107 VAL A O 1
ATOM 856 N N . ASP A 1 108 ? 1.308 1.181 -2.918 1.00 98.50 108 ASP A N 1
ATOM 857 C CA . ASP A 1 108 ? 2.073 1.987 -3.873 1.00 98.50 108 ASP A CA 1
ATOM 858 C C . ASP A 1 108 ? 1.429 3.373 -4.078 1.00 98.50 108 ASP A C 1
ATOM 860 O O . ASP A 1 108 ? 0.265 3.587 -3.738 1.00 98.50 108 ASP A O 1
ATOM 864 N N . SER A 1 109 ? 2.196 4.342 -4.596 1.00 98.50 109 SER A N 1
ATOM 865 C CA . SER A 1 109 ? 1.724 5.731 -4.773 1.00 98.50 109 SER A CA 1
ATOM 866 C C . SER A 1 109 ? 1.815 6.277 -6.194 1.00 98.50 109 SER A C 1
ATOM 868 O O . SER A 1 109 ? 1.147 7.257 -6.506 1.00 98.50 109 SER A O 1
ATOM 870 N N . TYR A 1 110 ? 2.634 5.706 -7.079 1.00 98.44 110 TYR A N 1
ATOM 871 C CA . TYR A 1 110 ? 2.836 6.289 -8.414 1.00 98.44 110 TYR A CA 1
ATOM 872 C C . TYR A 1 110 ? 1.709 5.938 -9.395 1.00 98.44 110 TYR A C 1
ATOM 874 O O . TYR A 1 110 ? 1.406 6.710 -10.307 1.00 98.44 110 TYR A O 1
ATOM 882 N N . ASP A 1 111 ? 1.042 4.811 -9.186 1.00 97.94 111 ASP A N 1
ATOM 883 C CA . ASP A 1 111 ? 0.017 4.238 -10.058 1.00 97.94 111 ASP A CA 1
ATOM 884 C C . ASP A 1 111 ? -1.276 3.863 -9.309 1.00 97.94 111 ASP A C 1
ATOM 886 O O . ASP A 1 111 ? -2.109 3.126 -9.834 1.00 97.94 111 ASP A O 1
ATOM 890 N N . LEU A 1 112 ? -1.495 4.430 -8.117 1.00 98.31 112 LEU A N 1
ATOM 891 C CA . LEU A 1 112 ? -2.642 4.132 -7.257 1.00 98.31 112 LEU A CA 1
ATOM 892 C C . LEU A 1 112 ? -3.462 5.384 -6.920 1.00 98.31 112 LEU A C 1
ATOM 894 O O . LEU A 1 112 ? -2.929 6.483 -6.772 1.00 98.31 112 LEU A O 1
ATOM 898 N N . ILE A 1 113 ? -4.776 5.205 -6.768 1.00 98.56 113 ILE A N 1
ATOM 899 C CA . ILE A 1 113 ? -5.692 6.205 -6.208 1.00 98.56 113 ILE A CA 1
ATOM 900 C C . ILE A 1 113 ? -6.611 5.559 -5.173 1.00 98.56 113 ILE A C 1
ATOM 902 O O . ILE A 1 113 ? -6.975 4.388 -5.296 1.00 98.56 113 ILE A O 1
ATOM 906 N N . PHE A 1 114 ? -7.050 6.343 -4.194 1.00 98.62 114 PHE A N 1
ATOM 907 C CA . PHE A 1 114 ? -8.167 5.965 -3.339 1.00 98.62 114 PHE A CA 1
ATOM 908 C C . PHE A 1 114 ? -9.492 6.262 -4.041 1.00 98.62 114 PHE A C 1
ATOM 910 O O . PHE A 1 114 ? -9.684 7.340 -4.602 1.00 98.62 114 PHE A O 1
ATOM 917 N N . ALA A 1 115 ? -10.413 5.300 -3.992 1.00 98.19 115 ALA A N 1
ATOM 918 C CA . ALA A 1 115 ? -11.764 5.414 -4.550 1.00 98.19 115 ALA A CA 1
ATOM 919 C C . ALA A 1 115 ? -12.867 5.296 -3.479 1.00 98.19 115 ALA A C 1
ATOM 921 O O . ALA A 1 115 ? -14.050 5.264 -3.807 1.00 98.19 115 ALA A O 1
ATOM 922 N N . GLY A 1 116 ? -12.481 5.219 -2.206 1.00 96.88 116 GLY A N 1
ATOM 923 C CA . GLY A 1 116 ? -13.371 5.120 -1.055 1.00 96.88 116 GLY A CA 1
ATOM 924 C C . GLY A 1 116 ? -12.677 5.645 0.198 1.00 96.88 116 GLY A C 1
ATOM 925 O O . GLY A 1 116 ? -11.473 5.896 0.177 1.00 96.88 116 GLY A O 1
ATOM 926 N N . GLY A 1 117 ? -13.451 5.839 1.267 1.00 97.00 117 GLY A N 1
ATOM 927 C CA . GLY A 1 117 ? -12.963 6.400 2.527 1.00 97.00 117 GLY A CA 1
ATOM 928 C C . GLY A 1 117 ? -12.366 5.369 3.496 1.00 97.00 117 GLY A C 1
ATOM 929 O O . GLY A 1 117 ? -12.602 4.163 3.353 1.00 97.00 117 GLY A O 1
ATOM 930 N N . PRO A 1 118 ? -11.638 5.831 4.531 1.00 96.75 118 PRO A N 1
ATOM 931 C CA . PRO A 1 118 ? -10.982 4.966 5.513 1.00 96.75 118 PRO A CA 1
ATOM 932 C C . PRO A 1 118 ? -11.958 4.067 6.278 1.00 96.75 118 PRO A C 1
ATOM 934 O O . PRO A 1 118 ? -11.634 2.909 6.526 1.00 96.75 118 PRO A O 1
ATOM 937 N N . GLU A 1 119 ? -13.169 4.548 6.583 1.00 95.50 119 GLU A N 1
ATOM 938 C CA . GLU A 1 119 ? -14.210 3.761 7.262 1.00 95.50 119 GLU A CA 1
ATOM 939 C C . GLU A 1 119 ? -14.549 2.480 6.484 1.00 95.50 119 GLU A C 1
ATOM 941 O O . GLU A 1 119 ? -14.607 1.392 7.056 1.00 95.50 119 GLU A O 1
ATOM 946 N N . GLU A 1 120 ? -14.719 2.581 5.162 1.00 95.19 120 GLU A N 1
ATOM 947 C CA . GLU A 1 120 ? -15.077 1.436 4.328 1.00 95.19 120 GLU A CA 1
ATOM 948 C C . GLU A 1 120 ? -13.952 0.400 4.273 1.00 95.19 120 GLU A C 1
ATOM 950 O O . GLU A 1 120 ? -14.219 -0.797 4.420 1.00 95.19 120 GLU A O 1
ATOM 955 N N . ILE A 1 121 ? -12.708 0.849 4.072 1.00 95.50 121 ILE A N 1
ATOM 956 C CA . ILE A 1 121 ? -11.541 -0.041 4.057 1.00 95.50 121 ILE A CA 1
ATOM 957 C C . ILE A 1 121 ? -11.394 -0.727 5.409 1.00 95.50 121 ILE A C 1
ATOM 959 O O . ILE A 1 121 ? -11.290 -1.952 5.464 1.00 95.50 121 ILE A O 1
ATOM 963 N N . PHE A 1 122 ? -11.432 0.044 6.494 1.00 94.19 122 PHE A N 1
ATOM 964 C CA . PHE A 1 122 ? -11.178 -0.484 7.82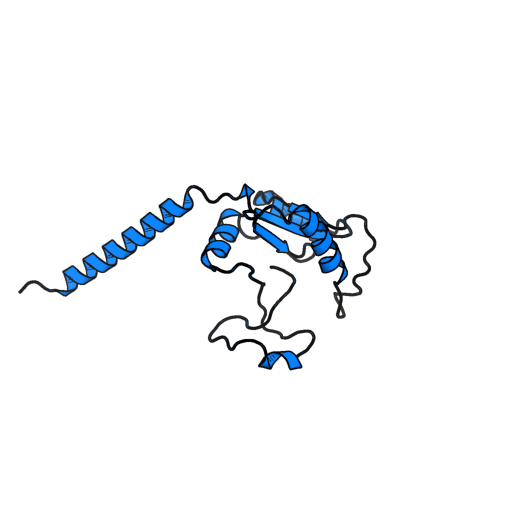3 1.00 94.19 122 PHE A CA 1
ATOM 965 C C . PHE A 1 122 ? -12.259 -1.488 8.235 1.00 94.19 122 PHE A C 1
ATOM 967 O O . PHE A 1 122 ? -11.953 -2.600 8.664 1.00 94.19 122 PHE A O 1
ATOM 974 N N . ARG A 1 123 ? -13.530 -1.173 7.959 1.00 94.50 123 ARG A N 1
ATOM 975 C CA . ARG A 1 123 ? -14.647 -2.105 8.137 1.00 94.50 123 ARG A CA 1
ATOM 976 C C . ARG A 1 123 ? -14.456 -3.396 7.342 1.00 94.50 123 ARG A C 1
ATOM 978 O O . ARG A 1 123 ? -14.667 -4.479 7.886 1.00 94.50 123 ARG A O 1
ATOM 985 N N . LYS A 1 124 ? -14.100 -3.306 6.054 1.00 96.06 124 LYS A N 1
ATOM 986 C CA . LYS A 1 124 ? -13.886 -4.488 5.201 1.00 96.06 124 LYS A CA 1
ATOM 987 C C . LYS A 1 124 ? -12.718 -5.334 5.701 1.00 96.06 124 LYS A C 1
ATOM 989 O O . LYS A 1 124 ? -12.843 -6.553 5.703 1.00 96.06 124 LYS A O 1
ATOM 994 N N . PHE A 1 125 ? -11.635 -4.709 6.163 1.00 96.12 125 PHE A N 1
ATOM 995 C CA . PHE A 1 125 ? -10.502 -5.407 6.768 1.00 96.12 125 PHE A CA 1
ATOM 996 C C . PHE A 1 125 ? -10.928 -6.187 8.017 1.00 96.12 125 PHE A C 1
ATOM 998 O O . PHE A 1 125 ? -10.724 -7.399 8.070 1.00 96.12 125 PHE A O 1
ATOM 1005 N N . LEU A 1 126 ? -11.620 -5.544 8.965 1.00 92.25 126 LEU A N 1
ATOM 1006 C CA . LEU A 1 126 ? -12.129 -6.208 10.172 1.00 92.25 126 LEU A CA 1
ATOM 1007 C C . LEU A 1 126 ? -13.067 -7.381 9.836 1.00 92.25 126 LEU A C 1
ATOM 1009 O O . LEU A 1 126 ? -12.998 -8.437 10.461 1.00 92.25 126 LEU A O 1
ATOM 1013 N N . GLN A 1 127 ? -13.902 -7.236 8.801 1.00 95.62 127 GLN A N 1
ATOM 1014 C CA . GLN A 1 127 ? -14.785 -8.303 8.313 1.00 95.62 127 GLN A CA 1
ATOM 1015 C C . GLN A 1 127 ? -14.038 -9.499 7.716 1.00 95.62 127 GLN A C 1
ATOM 1017 O O . GLN A 1 127 ? -14.601 -10.593 7.680 1.00 95.62 127 GLN A O 1
ATOM 1022 N N . THR A 1 128 ? -12.793 -9.328 7.259 1.00 95.12 128 THR A N 1
ATOM 1023 C CA . THR A 1 128 ? -12.001 -10.470 6.786 1.00 95.12 128 THR A CA 1
ATOM 1024 C C . THR A 1 128 ? -11.659 -11.431 7.918 1.00 95.12 128 THR A C 1
ATOM 1026 O O . THR A 1 128 ? -11.470 -12.611 7.644 1.00 95.12 128 THR A O 1
ATOM 1029 N N . ASN A 1 129 ? -11.588 -10.958 9.171 1.00 94.75 129 ASN A N 1
ATOM 1030 C CA . ASN A 1 129 ? -11.111 -11.725 10.325 1.00 94.75 129 ASN A CA 1
ATOM 1031 C C . ASN A 1 129 ? -9.702 -12.331 10.120 1.00 94.75 129 ASN A C 1
ATOM 1033 O O . ASN A 1 129 ? -9.401 -13.425 10.598 1.00 94.75 129 ASN A O 1
ATOM 1037 N N . HIS A 1 130 ? -8.841 -11.630 9.375 1.00 96.50 130 HIS A N 1
ATOM 1038 C CA . HIS A 1 130 ? -7.434 -11.975 9.172 1.00 96.50 130 HIS A CA 1
ATOM 1039 C C . HIS A 1 130 ? -6.537 -10.869 9.733 1.00 96.50 130 HIS A C 1
ATOM 1041 O O . HIS A 1 130 ? -6.915 -9.704 9.765 1.00 96.50 130 HIS A O 1
ATOM 1047 N N . LYS A 1 131 ? -5.323 -11.237 10.156 1.00 95.88 131 LYS A N 1
ATOM 1048 C CA . LYS A 1 131 ? -4.329 -10.277 10.670 1.00 95.88 131 LYS A CA 1
ATOM 1049 C C . LYS A 1 131 ? -3.602 -9.501 9.566 1.00 95.88 131 LYS A C 1
ATOM 1051 O O . LYS A 1 131 ? -3.037 -8.453 9.837 1.00 95.88 131 LYS A O 1
ATOM 1056 N N . LEU A 1 132 ? -3.577 -10.049 8.352 1.00 97.38 132 LEU A N 1
ATOM 1057 C CA . LEU A 1 132 ? -2.888 -9.501 7.186 1.00 97.38 132 LEU A CA 1
ATOM 1058 C C . LEU A 1 132 ? -3.623 -9.961 5.928 1.00 97.38 132 LEU A C 1
ATOM 1060 O O . LEU A 1 132 ? -3.953 -11.146 5.814 1.00 97.38 132 LEU A O 1
ATOM 1064 N N . VAL A 1 133 ? -3.877 -9.041 4.999 1.00 98.25 133 VAL A N 1
ATOM 1065 C CA . VAL A 1 133 ? -4.626 -9.311 3.768 1.00 98.25 133 VAL A CA 1
ATOM 1066 C C . VAL A 1 133 ? -3.912 -8.660 2.596 1.00 98.25 133 VAL A C 1
ATOM 1068 O O . VAL A 1 133 ? -3.925 -7.450 2.456 1.00 98.25 133 VAL A O 1
ATOM 1071 N N . PHE A 1 134 ? -3.343 -9.465 1.705 1.00 98.50 134 PHE A N 1
ATOM 1072 C CA . PHE A 1 134 ? -2.729 -8.944 0.485 1.00 98.50 134 PHE A CA 1
ATOM 1073 C C . PHE A 1 134 ? -3.761 -8.712 -0.619 1.00 98.50 134 PHE A C 1
ATOM 1075 O O . PHE A 1 134 ? -4.734 -9.464 -0.750 1.00 98.50 134 PHE A O 1
ATOM 1082 N N . ALA A 1 135 ? -3.497 -7.725 -1.475 1.00 98.31 135 ALA A N 1
ATOM 1083 C CA . ALA A 1 135 ? -4.152 -7.620 -2.767 1.00 98.31 135 ALA A CA 1
ATOM 1084 C C . ALA A 1 135 ? -3.908 -8.893 -3.594 1.00 98.31 135 ALA A C 1
ATOM 1086 O O . ALA A 1 135 ? -2.887 -9.575 -3.458 1.00 98.31 135 ALA A O 1
ATOM 1087 N N . ALA A 1 136 ? -4.862 -9.216 -4.466 1.00 98.25 136 ALA A N 1
ATOM 1088 C CA . ALA A 1 136 ? -4.814 -10.421 -5.278 1.00 98.25 136 ALA A CA 1
ATOM 1089 C C . ALA A 1 136 ? -4.940 -10.106 -6.771 1.00 98.25 136 ALA A C 1
ATOM 1091 O O . ALA A 1 136 ? -5.756 -9.282 -7.185 1.00 98.25 136 ALA A O 1
ATOM 1092 N N . GLU A 1 137 ? -4.184 -10.830 -7.591 1.00 97.81 137 GLU A N 1
ATOM 1093 C CA . GLU A 1 137 ? -4.160 -10.712 -9.044 1.00 97.81 137 GLU A CA 1
ATOM 1094 C C . GLU A 1 137 ? -4.331 -12.062 -9.763 1.00 97.81 137 GLU A C 1
ATOM 1096 O O . GLU A 1 137 ? -4.367 -13.149 -9.172 1.00 97.81 137 GLU A O 1
ATOM 1101 N N . GLY A 1 138 ? -4.544 -11.981 -11.078 1.00 97.25 138 GLY A N 1
ATOM 1102 C CA . GLY A 1 138 ? -4.769 -13.151 -11.929 1.00 97.25 138 GLY A CA 1
ATOM 1103 C C . GLY A 1 138 ? -3.492 -13.788 -12.470 1.00 97.25 138 GLY A C 1
ATOM 1104 O O . GLY A 1 138 ? -3.561 -14.901 -12.986 1.00 97.25 138 GLY A O 1
ATOM 1105 N N . ILE A 1 139 ? -2.356 -13.101 -12.370 1.00 96.94 139 ILE A N 1
ATOM 1106 C CA . ILE A 1 139 ? -1.086 -13.531 -12.946 1.00 96.94 139 ILE A CA 1
ATOM 1107 C C . ILE A 1 139 ? -0.187 -13.999 -11.805 1.00 96.94 139 ILE A C 1
ATOM 1109 O O . ILE A 1 139 ? -0.151 -13.399 -10.737 1.00 96.94 139 ILE A O 1
ATOM 1113 N N . ILE A 1 140 ? 0.509 -15.117 -12.004 1.00 97.75 140 ILE A N 1
ATOM 1114 C CA . ILE A 1 140 ? 1.570 -15.506 -11.086 1.00 97.75 140 ILE A CA 1
ATOM 1115 C C . ILE A 1 140 ? 2.884 -14.914 -11.568 1.00 97.75 140 ILE A C 1
ATOM 1117 O O . ILE A 1 140 ? 3.347 -15.195 -12.673 1.00 97.75 140 ILE A O 1
ATOM 1121 N N . TRP A 1 141 ? 3.482 -14.095 -10.721 1.00 97.00 141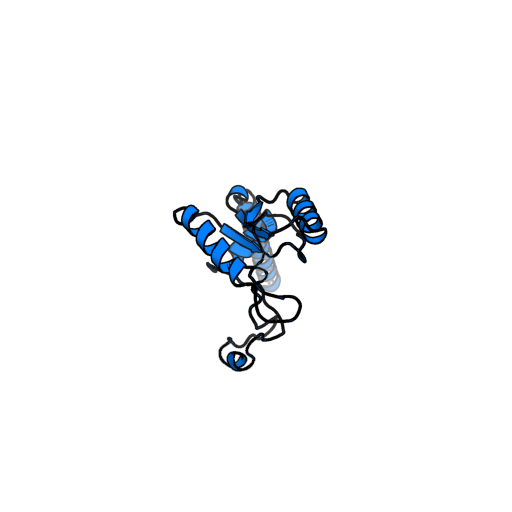 TRP A N 1
ATOM 1122 C CA . TRP A 1 141 ? 4.722 -13.410 -11.018 1.00 97.00 141 TRP A CA 1
ATOM 1123 C C . TRP A 1 141 ? 5.539 -13.255 -9.725 1.00 97.00 141 TRP A C 1
ATOM 1125 O O . TRP A 1 141 ? 4.956 -13.150 -8.646 1.00 97.00 141 TRP A O 1
ATOM 1135 N N . PRO A 1 142 ? 6.881 -13.269 -9.780 1.00 96.38 142 PRO A N 1
ATOM 1136 C CA . PRO A 1 142 ? 7.714 -13.488 -10.965 1.00 96.38 142 PRO A CA 1
ATOM 1137 C C . PRO A 1 142 ? 7.962 -14.963 -11.290 1.00 96.38 142 PRO A C 1
ATOM 1139 O O . PRO A 1 142 ? 8.396 -15.274 -12.396 1.00 96.38 142 PRO A O 1
ATOM 1142 N N . ASP A 1 143 ? 7.711 -15.872 -10.344 1.00 97.50 143 ASP A N 1
ATOM 1143 C CA . ASP A 1 143 ? 8.050 -17.288 -10.486 1.00 97.50 143 ASP A CA 1
ATOM 1144 C C . ASP A 1 143 ? 6.798 -18.163 -10.691 1.00 97.50 143 ASP A C 1
ATOM 1146 O O . ASP A 1 143 ? 6.110 -18.494 -9.716 1.00 97.50 143 ASP A O 1
ATOM 1150 N N . PRO A 1 144 ? 6.506 -18.606 -11.929 1.00 97.06 144 PRO A N 1
ATOM 1151 C CA . PRO A 1 144 ? 5.326 -19.417 -12.216 1.00 97.06 144 PRO A CA 1
ATOM 1152 C C . PRO A 1 144 ? 5.361 -20.798 -11.550 1.00 97.06 144 PRO A C 1
ATOM 1154 O O . PRO A 1 144 ? 4.312 -21.413 -11.359 1.00 97.06 144 PRO A O 1
ATOM 1157 N N . ARG A 1 145 ? 6.537 -21.283 -11.126 1.00 97.94 145 ARG A N 1
ATOM 1158 C CA . ARG A 1 145 ? 6.680 -22.582 -10.445 1.00 97.94 145 ARG A CA 1
ATOM 1159 C C . ARG A 1 145 ? 6.014 -22.595 -9.068 1.00 97.94 145 ARG A C 1
ATOM 1161 O O . ARG A 1 145 ? 5.791 -23.660 -8.502 1.00 97.94 145 ARG A O 1
ATOM 1168 N N . LEU A 1 146 ? 5.691 -21.427 -8.509 1.00 97.81 146 LEU A N 1
ATOM 1169 C CA . LEU A 1 146 ? 5.009 -21.316 -7.221 1.00 97.81 146 LEU A CA 1
ATOM 1170 C C . LEU A 1 146 ? 3.488 -21.517 -7.327 1.00 97.81 146 LEU A C 1
ATOM 1172 O O . LEU A 1 146 ? 2.830 -21.594 -6.292 1.00 97.81 146 LEU A O 1
ATOM 1176 N N . ALA A 1 147 ? 2.920 -21.642 -8.532 1.00 97.56 147 ALA A N 1
ATOM 1177 C CA . ALA A 1 147 ? 1.469 -21.673 -8.741 1.00 97.56 147 ALA A CA 1
ATOM 1178 C C . ALA A 1 147 ? 0.778 -22.807 -7.984 1.00 97.56 147 ALA A C 1
ATOM 1180 O O . ALA A 1 147 ? -0.304 -22.619 -7.430 1.00 97.56 147 ALA A O 1
ATOM 1181 N N . GLU A 1 148 ? 1.414 -23.974 -7.925 1.00 96.94 148 GLU A N 1
ATOM 1182 C CA . GLU A 1 148 ? 0.883 -25.144 -7.225 1.00 96.94 148 GLU A CA 1
ATOM 1183 C C . GLU A 1 148 ? 0.910 -24.990 -5.700 1.00 96.94 148 GLU A C 1
ATOM 1185 O O . GLU A 1 148 ? 0.130 -25.640 -5.011 1.00 96.94 148 GLU A O 1
ATOM 1190 N N . LYS A 1 149 ? 1.748 -24.092 -5.162 1.00 97.75 149 LYS A N 1
ATOM 1191 C CA . LYS A 1 149 ? 1.827 -23.823 -3.717 1.00 97.75 149 LYS A CA 1
ATOM 1192 C C . LYS A 1 149 ? 0.717 -22.902 -3.215 1.00 97.75 149 LYS A C 1
ATOM 1194 O O . LYS A 1 149 ? 0.448 -22.881 -2.017 1.00 97.75 149 LYS A O 1
ATOM 1199 N N . TYR A 1 150 ? 0.082 -22.133 -4.099 1.00 98.06 150 TYR A N 1
ATOM 1200 C CA . TYR A 1 150 ? -1.059 -21.303 -3.721 1.00 98.06 150 TYR A CA 1
ATOM 1201 C C . TYR A 1 150 ? -2.298 -22.173 -3.484 1.00 98.06 150 TYR A C 1
ATOM 1203 O O . TYR A 1 150 ? -2.560 -23.077 -4.284 1.00 98.06 150 TYR A O 1
ATOM 1211 N N . PRO A 1 151 ? -3.126 -21.877 -2.467 1.00 97.12 151 PRO A N 1
ATOM 1212 C CA . PRO A 1 151 ? -4.409 -22.546 -2.291 1.00 97.12 151 PRO A CA 1
ATOM 1213 C C . PRO A 1 151 ? -5.270 -22.472 -3.558 1.00 97.12 151 PRO A C 1
ATOM 1215 O O . PRO A 1 151 ? -5.202 -21.512 -4.334 1.00 97.12 151 PRO A O 1
ATOM 1218 N N . SER A 1 152 ? -6.085 -23.500 -3.783 1.00 96.00 152 SER A N 1
ATOM 1219 C CA . SER A 1 152 ? -7.106 -23.444 -4.827 1.00 96.00 152 SER A CA 1
ATOM 1220 C C . SER A 1 152 ? -8.218 -22.488 -4.398 1.00 96.00 152 SER A C 1
ATOM 1222 O O . SER A 1 152 ? -8.676 -22.539 -3.256 1.00 96.00 152 SER A O 1
ATOM 1224 N N . VAL A 1 153 ? -8.661 -21.625 -5.311 1.00 96.50 153 VAL A N 1
ATOM 1225 C CA . VAL A 1 153 ? -9.756 -20.676 -5.079 1.00 96.50 153 VAL A CA 1
ATOM 1226 C C . VAL A 1 153 ? -10.899 -20.989 -6.037 1.00 96.50 153 VAL A C 1
ATOM 1228 O O . VAL A 1 153 ? -10.690 -21.132 -7.239 1.00 96.50 153 VAL A O 1
ATOM 1231 N N . ARG A 1 154 ? -12.125 -21.108 -5.513 1.00 95.31 154 ARG A N 1
ATOM 1232 C CA . ARG A 1 154 ? -13.318 -21.403 -6.329 1.00 95.31 154 ARG A CA 1
ATOM 1233 C C . ARG A 1 154 ? -13.680 -20.243 -7.259 1.00 95.31 154 ARG A C 1
ATOM 1235 O O . ARG A 1 154 ? -14.148 -20.460 -8.371 1.00 95.31 154 ARG A O 1
ATOM 1242 N N . SER A 1 155 ? -13.504 -19.018 -6.777 1.00 95.69 155 SER A N 1
ATOM 1243 C CA . SER A 1 155 ? -13.824 -17.781 -7.485 1.00 95.69 155 SER A CA 1
ATOM 1244 C C . SER A 1 155 ? -12.929 -16.654 -6.983 1.00 95.69 155 SER A C 1
ATOM 1246 O O . SER A 1 155 ? -12.639 -16.599 -5.790 1.00 95.69 155 SER A O 1
ATOM 1248 N N . GLY A 1 156 ? -12.552 -15.736 -7.871 1.00 96.25 156 GLY A N 1
ATOM 1249 C CA . GLY A 1 156 ? -11.706 -14.588 -7.543 1.00 96.25 156 GLY A CA 1
ATOM 1250 C C . GLY A 1 156 ? -10.292 -14.703 -8.108 1.00 96.25 156 GLY A C 1
ATOM 1251 O O . GLY A 1 156 ? -10.025 -15.497 -9.010 1.00 96.25 156 GLY A O 1
ATOM 1252 N N . LYS A 1 157 ? -9.401 -13.846 -7.611 1.00 98.19 157 LYS A N 1
ATOM 1253 C CA . LYS A 1 157 ? -7.979 -13.828 -7.965 1.00 98.19 157 LYS A CA 1
ATOM 1254 C C . LYS A 1 157 ? -7.201 -14.726 -7.004 1.00 98.19 157 LYS A C 1
ATOM 1256 O O . LYS A 1 157 ? -7.562 -14.819 -5.835 1.00 98.19 157 LYS A O 1
ATOM 1261 N N . ARG A 1 158 ? -6.188 -15.431 -7.513 1.00 98.00 158 ARG A N 1
ATOM 1262 C CA . ARG A 1 158 ? -5.511 -16.512 -6.775 1.00 98.00 158 ARG A CA 1
ATOM 1263 C C . ARG A 1 158 ? -4.152 -16.102 -6.220 1.00 98.00 158 ARG A C 1
ATOM 1265 O O . ARG A 1 158 ? -3.732 -16.660 -5.213 1.00 98.00 158 ARG A O 1
ATOM 1272 N N . PHE A 1 159 ? -3.460 -15.189 -6.890 1.00 98.56 159 PHE A N 1
ATOM 1273 C CA . PHE A 1 159 ? -2.052 -14.913 -6.626 1.00 98.56 159 PHE A CA 1
ATOM 1274 C C . PHE A 1 159 ? -1.886 -13.571 -5.925 1.00 98.56 159 PHE A C 1
ATOM 1276 O O . PHE A 1 159 ? -2.706 -12.678 -6.106 1.00 98.56 159 PHE A O 1
ATOM 1283 N N . LEU A 1 160 ? -0.848 -13.450 -5.102 1.00 98.44 160 LEU A N 1
ATOM 1284 C CA . LEU A 1 160 ? -0.554 -12.246 -4.331 1.00 98.44 160 LEU A CA 1
ATOM 1285 C C . LEU A 1 160 ? -0.046 -11.120 -5.238 1.00 98.44 160 LEU A C 1
ATOM 1287 O O . LEU A 1 160 ? 0.801 -11.360 -6.094 1.00 98.44 160 LEU A O 1
ATOM 1291 N N . ASN A 1 161 ? -0.491 -9.894 -4.969 1.00 98.38 161 ASN A N 1
ATOM 1292 C CA . ASN A 1 161 ? 0.100 -8.660 -5.475 1.00 98.38 161 ASN A CA 1
ATOM 1293 C C . ASN A 1 161 ? 0.610 -7.826 -4.288 1.00 98.38 161 ASN A C 1
ATOM 1295 O O . ASN A 1 161 ? -0.114 -7.611 -3.320 1.00 98.38 161 ASN A O 1
ATOM 1299 N N . SER A 1 162 ? 1.860 -7.363 -4.345 1.00 97.50 162 SER A N 1
ATOM 1300 C CA . SER A 1 162 ? 2.488 -6.618 -3.242 1.00 97.50 162 SER A CA 1
ATOM 1301 C C . SER A 1 162 ? 2.291 -5.098 -3.312 1.00 97.50 162 SER A C 1
ATOM 1303 O O . SER A 1 162 ? 2.886 -4.383 -2.511 1.00 97.50 162 SER A O 1
ATOM 1305 N N . GLY A 1 163 ? 1.534 -4.592 -4.288 1.00 97.25 163 GLY A N 1
ATOM 1306 C CA . GLY A 1 163 ? 1.222 -3.166 -4.435 1.00 97.25 163 GLY A CA 1
ATOM 1307 C C . GLY A 1 163 ? 0.162 -2.667 -3.446 1.00 97.25 163 GLY A C 1
ATOM 1308 O O . GLY A 1 163 ? -0.029 -1.459 -3.323 1.00 97.25 163 GLY A O 1
ATOM 1309 N N . GLY A 1 164 ? -0.505 -3.581 -2.729 1.00 97.00 164 GLY A N 1
ATOM 1310 C CA . GLY A 1 164 ? -1.439 -3.280 -1.645 1.00 97.00 164 GLY A CA 1
ATOM 1311 C C . GLY A 1 164 ? -1.524 -4.429 -0.636 1.00 97.00 164 GLY A C 1
ATOM 1312 O O . GLY A 1 164 ? -1.657 -5.585 -1.046 1.00 97.00 164 GLY A O 1
ATOM 1313 N N . ALA A 1 165 ? -1.444 -4.126 0.661 1.00 93.25 165 ALA A N 1
ATOM 1314 C CA . ALA A 1 165 ? -1.555 -5.090 1.761 1.00 93.25 165 ALA A CA 1
ATOM 1315 C C . ALA A 1 165 ? -2.051 -4.446 3.064 1.00 93.25 165 ALA A C 1
ATOM 1317 O O . ALA A 1 165 ? -1.799 -3.231 3.243 1.00 93.25 165 ALA A O 1
#

pLDDT: mean 91.74, std 11.85, range [49.97, 98.88]

Foldseek 3Di:
DDDCVVVVVVVVVVVVVVVVVVVVVVLPCLPLVLEEEEEEDQEDDPQLVQAVVQCVVQVHHYDYWNHVHDDPQPDVVVDHGDVVVVVRVVVVVVVVVPVPSHDYKYAYRNHDHDPDHSSVVSVVVVVVVDPDDFDFDADDPDDPVCVVVWDDDPDDGTYGDPRID

Sequence (165 aa):
MEHPWCFYALILTLMSCVHYSQSIERNKDIPTEKLLVLTVATQETDGFHRFMQSANYFKYNVKVLGMGEEWKGGDVGRSIGGGQKVRLLKEAMESLADQEDLVILFVDSYDLIFAGGPEEIFRKFLQTNHKLVFAAEGIIWPDPRLAEKYPSVRSGKRFLNSGGA

Organism: NCBI:txid307959

Radius of gyration: 21.06 Å; chains: 1; bounding box: 73×40×37 Å

Secondary structure (DSSP, 8-state):
---HHHHHHHHHHHHHHHHHHHHHHTTS---GGGEEEEEE-SS--HHHHHHHHHHHHTT--EEEESTTSPP-S--TTTSS--HHHHHHHHHHHHTTTT-TTPEEEEB-SSS----S-HHHHHHHHHHHT-S---EEESS--S-GGGGGGSPP-SSS--EEETTB-